Protein AF-R5LIQ8-F1 (afdb_monomer_lite)

Secondary structure (DSSP, 8-state):
-TTEEE-S-HHHHHHHHHHHHHTTTB-TT-S--SGGGBSSPHHHHHHS--TTSSEEEGGGGTHHHHHHH--

pLDDT: mean 89.29, std 16.49, range [49.78, 98.75]

Radius of gyration: 13.76 Å; chains: 1; bounding box: 28×26×39 Å

Structure (mmCIF, N/CA/C/O backbone):
data_AF-R5LIQ8-F1
#
_entry.id   AF-R5LIQ8-F1
#
loop_
_atom_site.group_PDB
_atom_site.id
_atom_site.type_symbol
_atom_site.label_atom_id
_atom_site.label_alt_id
_atom_site.label_comp_id
_atom_site.label_asym_id
_atom_site.label_entity_id
_atom_site.label_seq_id
_atom_site.pdbx_PDB_ins_code
_atom_site.Cartn_x
_atom_site.Cartn_y
_atom_site.Cartn_z
_atom_site.occupancy
_atom_site.B_iso_or_equiv
_atom_site.auth_seq_id
_atom_site.auth_comp_id
_atom_site.auth_asym_id
_atom_site.auth_atom_id
_atom_site.pdbx_PDB_model_num
ATOM 1 N N . MET A 1 1 ? -8.496 -8.635 2.934 1.00 82.50 1 MET A N 1
ATOM 2 C CA . MET A 1 1 ? -7.438 -9.348 3.686 1.00 82.50 1 MET A CA 1
ATOM 3 C C . MET A 1 1 ? -7.913 -9.523 5.127 1.00 82.50 1 MET A C 1
ATOM 5 O O . MET A 1 1 ? -8.405 -8.554 5.690 1.00 82.50 1 MET A O 1
ATOM 9 N N . LYS A 1 2 ? -7.863 -10.732 5.709 1.00 90.31 2 LYS A N 1
ATOM 10 C CA . LYS A 1 2 ? -8.383 -10.982 7.072 1.00 90.31 2 LYS A CA 1
ATOM 11 C C . LYS A 1 2 ? -7.610 -10.137 8.098 1.00 90.31 2 LYS A C 1
ATOM 13 O O . LYS A 1 2 ? -6.386 -10.137 8.057 1.00 90.31 2 LYS A O 1
ATOM 18 N N . GLY A 1 3 ? -8.314 -9.421 8.978 1.00 94.44 3 GLY A N 1
ATOM 19 C CA . GLY A 1 3 ? -7.714 -8.575 10.026 1.00 94.44 3 GLY A CA 1
ATOM 20 C C . GLY A 1 3 ? -7.374 -7.137 9.610 1.00 94.44 3 GLY A C 1
ATOM 21 O O . GLY A 1 3 ? -7.010 -6.333 10.463 1.00 94.44 3 GLY A O 1
ATOM 22 N N . PHE A 1 4 ? -7.544 -6.785 8.332 1.00 96.44 4 PHE A N 1
ATOM 23 C CA . PHE A 1 4 ? -7.239 -5.454 7.804 1.00 96.44 4 PHE A CA 1
ATOM 24 C C . PHE A 1 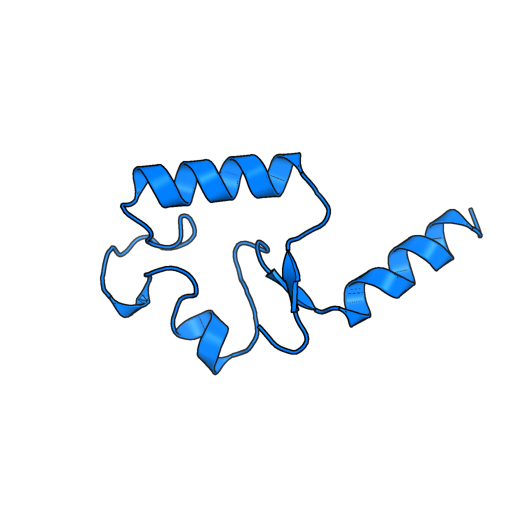4 ? -8.426 -4.863 7.054 1.00 96.44 4 PHE A C 1
ATOM 26 O O . PHE A 1 4 ? -9.228 -5.575 6.448 1.00 96.44 4 PHE A O 1
ATOM 33 N N . ARG A 1 5 ? -8.486 -3.536 7.037 1.00 95.38 5 ARG A N 1
ATOM 34 C CA . ARG A 1 5 ? -9.448 -2.740 6.274 1.00 95.38 5 ARG A CA 1
ATOM 35 C C . ARG A 1 5 ? -8.737 -1.606 5.549 1.00 95.38 5 ARG A C 1
ATOM 37 O O . ARG A 1 5 ? -7.613 -1.262 5.904 1.00 95.38 5 ARG A O 1
ATOM 44 N N . ILE A 1 6 ? -9.395 -1.017 4.558 1.00 96.88 6 ILE A N 1
ATOM 45 C CA . ILE A 1 6 ? -8.892 0.208 3.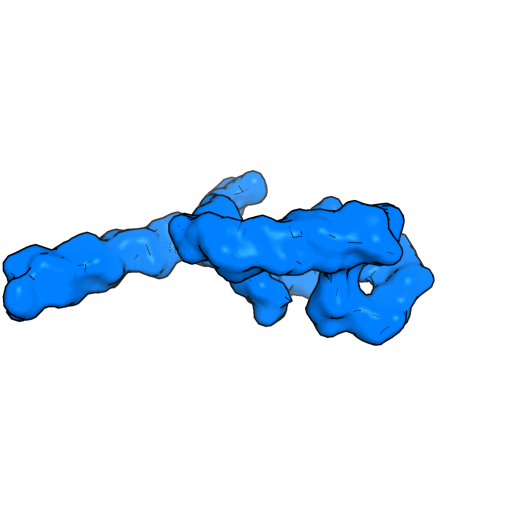930 1.00 96.88 6 ILE A CA 1
ATOM 46 C C . ILE A 1 6 ? -8.931 1.345 4.958 1.00 96.88 6 ILE A C 1
ATOM 48 O O . ILE A 1 6 ? -9.836 1.416 5.793 1.00 96.88 6 ILE A O 1
ATOM 52 N N . ASN A 1 7 ? -7.924 2.209 4.916 1.00 96.25 7 ASN A N 1
ATOM 53 C CA . ASN A 1 7 ? -7.828 3.380 5.771 1.00 96.25 7 ASN A CA 1
ATOM 54 C C . ASN A 1 7 ? -9.080 4.273 5.643 1.00 96.25 7 ASN A C 1
ATOM 56 O O . ASN A 1 7 ? -9.492 4.576 4.524 1.00 96.25 7 ASN A O 1
ATOM 60 N N . PRO A 1 8 ? -9.706 4.703 6.754 1.00 94.75 8 PRO A N 1
ATOM 61 C CA . PRO A 1 8 ? -10.895 5.554 6.697 1.00 94.75 8 PRO A CA 1
ATOM 62 C C . PRO A 1 8 ? -10.625 6.973 6.164 1.00 94.75 8 PRO A C 1
ATOM 64 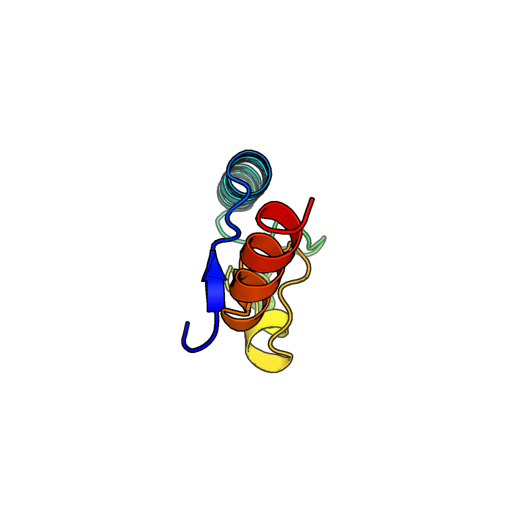O O . PRO A 1 8 ? -11.571 7.652 5.758 1.00 94.75 8 PRO A O 1
ATOM 67 N N . ASP A 1 9 ? -9.370 7.438 6.148 1.00 96.38 9 ASP A N 1
ATOM 68 C CA . ASP A 1 9 ? -9.011 8.728 5.554 1.00 96.38 9 ASP A CA 1
ATOM 69 C C . ASP A 1 9 ? -9.102 8.669 4.021 1.00 96.38 9 ASP A C 1
ATOM 71 O O . ASP A 1 9 ? -8.174 8.262 3.318 1.00 96.38 9 ASP A O 1
ATOM 75 N N . LYS A 1 10 ? -10.242 9.131 3.497 1.00 96.00 10 LYS A N 1
ATOM 76 C CA . LYS A 1 10 ? -10.538 9.153 2.059 1.00 96.00 10 LYS A CA 1
ATOM 77 C C . LYS A 1 10 ? -9.527 9.958 1.239 1.00 96.00 10 LYS A C 1
ATOM 79 O O . LYS A 1 10 ? -9.279 9.593 0.093 1.00 96.00 10 LYS A O 1
ATOM 84 N N . LYS A 1 11 ? -8.949 11.036 1.788 1.00 97.62 11 LYS A N 1
ATOM 85 C CA . LYS A 1 11 ? -7.970 11.858 1.053 1.00 97.62 11 LYS A CA 1
ATOM 86 C C . LYS A 1 11 ? -6.673 11.083 0.869 1.00 97.62 11 LYS A C 1
ATOM 88 O O . LYS A 1 11 ? -6.157 11.017 -0.243 1.00 97.62 11 LYS A O 1
ATOM 93 N N . LEU A 1 12 ? -6.195 10.449 1.939 1.00 97.31 12 LEU A N 1
ATOM 94 C CA . LEU A 1 12 ? -5.014 9.593 1.884 1.00 97.31 12 LEU A CA 1
ATOM 95 C C . LEU A 1 12 ? -5.223 8.413 0.927 1.00 97.31 12 LEU A C 1
ATOM 97 O O . LEU A 1 12 ? -4.366 8.151 0.085 1.00 97.31 12 LEU A O 1
ATOM 101 N N . VAL A 1 13 ? -6.371 7.733 1.016 1.00 98.50 13 VAL A N 1
ATOM 102 C CA . VAL A 1 13 ? -6.704 6.620 0.114 1.00 98.50 13 VAL A CA 1
ATOM 103 C C . VAL A 1 13 ? -6.705 7.073 -1.343 1.00 98.50 13 VAL A C 1
ATOM 105 O O . VAL A 1 13 ? -6.105 6.390 -2.164 1.00 98.50 13 VAL A O 1
ATOM 108 N N . SER A 1 14 ? -7.299 8.228 -1.662 1.00 98.50 14 SER A N 1
ATOM 109 C CA . SER A 1 14 ? -7.319 8.761 -3.032 1.00 98.50 14 SER A CA 1
ATOM 110 C C . SER A 1 14 ? -5.909 8.944 -3.595 1.00 98.50 14 SER A C 1
ATOM 112 O O . SER A 1 14 ? -5.614 8.448 -4.677 1.00 98.50 14 SER A O 1
ATOM 114 N N . VAL A 1 15 ? -5.008 9.572 -2.830 1.00 98.50 15 VAL A N 1
ATOM 115 C CA . VAL A 1 15 ? -3.612 9.790 -3.252 1.00 98.50 15 VAL A CA 1
ATOM 116 C C . VAL A 1 15 ? -2.876 8.465 -3.476 1.00 98.50 15 VAL A C 1
ATOM 118 O O . VAL A 1 15 ? -2.093 8.339 -4.417 1.00 98.50 15 VAL A O 1
ATOM 121 N N . ILE A 1 16 ? -3.124 7.456 -2.634 1.00 98.69 16 I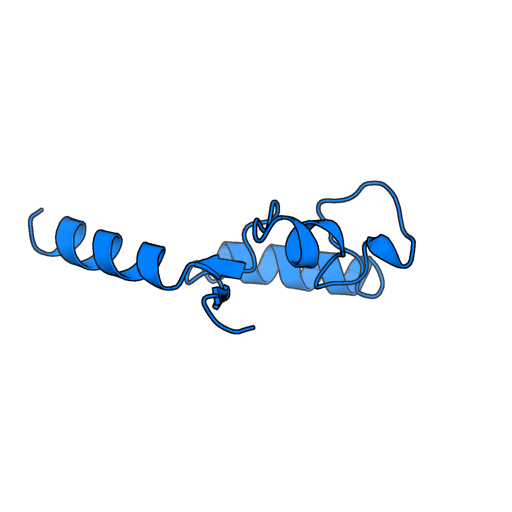LE A N 1
ATOM 122 C CA . ILE A 1 16 ? -2.496 6.139 -2.792 1.00 98.69 16 ILE A CA 1
ATOM 123 C C . ILE A 1 16 ? -3.049 5.408 -4.019 1.00 98.69 16 ILE A C 1
ATOM 125 O O . ILE A 1 16 ? -2.261 4.819 -4.753 1.00 98.69 16 ILE A O 1
ATOM 129 N N . MET A 1 17 ? -4.364 5.449 -4.254 1.00 98.56 17 MET A N 1
ATOM 130 C CA . MET A 1 17 ? -4.986 4.814 -5.422 1.00 98.56 17 MET A CA 1
ATOM 131 C C . MET A 1 17 ? -4.489 5.440 -6.728 1.00 98.56 17 MET A C 1
ATOM 133 O O . MET A 1 17 ? -4.052 4.710 -7.611 1.00 98.56 17 MET A O 1
ATOM 137 N N . GLU A 1 18 ? -4.420 6.772 -6.816 1.00 98.56 18 GLU A N 1
ATOM 138 C CA . GLU A 1 18 ? -3.805 7.449 -7.968 1.00 98.56 18 GLU A CA 1
ATOM 139 C C . GLU A 1 18 ? -2.338 7.039 -8.156 1.00 98.56 18 GLU A C 1
ATOM 141 O O . GLU A 1 18 ? -1.863 6.862 -9.276 1.00 98.56 18 GLU A O 1
ATOM 146 N N . GLY A 1 19 ? -1.594 6.893 -7.058 1.00 98.25 19 GLY A N 1
ATOM 147 C CA . GLY A 1 19 ? -0.208 6.443 -7.096 1.00 98.25 19 GLY A CA 1
ATOM 148 C C . GLY A 1 19 ? -0.052 4.997 -7.576 1.00 98.25 19 GLY A C 1
ATOM 149 O O . GLY A 1 19 ? 0.918 4.701 -8.270 1.00 98.25 19 GLY A O 1
ATOM 150 N N . LEU A 1 20 ? -0.997 4.116 -7.230 1.00 98.44 20 LEU A N 1
ATOM 151 C CA . LEU A 1 20 ? -1.063 2.742 -7.731 1.00 98.44 20 LEU A CA 1
ATOM 152 C C . LEU A 1 20 ? -1.352 2.722 -9.233 1.00 98.44 20 LEU A C 1
ATOM 154 O O . LEU A 1 20 ? -0.649 2.035 -9.966 1.00 98.44 20 LEU A O 1
ATOM 158 N N . GLU A 1 21 ? -2.329 3.503 -9.698 1.00 98.25 21 GLU A N 1
ATOM 159 C CA . GLU A 1 21 ? -2.663 3.614 -11.125 1.00 98.25 21 GLU A CA 1
ATOM 160 C C . GLU A 1 21 ? -1.473 4.124 -11.947 1.00 98.25 21 GLU A C 1
ATOM 162 O O . GLU A 1 21 ? -1.134 3.539 -12.970 1.00 98.25 21 GLU A O 1
ATOM 167 N N . ARG A 1 22 ? -0.768 5.160 -11.469 1.00 97.88 22 ARG A N 1
ATOM 168 C CA . ARG A 1 22 ? 0.422 5.710 -12.150 1.00 97.88 22 ARG A CA 1
ATOM 169 C C . ARG A 1 22 ? 1.626 4.765 -12.172 1.00 97.88 22 ARG A C 1
ATOM 171 O O . ARG A 1 22 ? 2.551 5.009 -12.940 1.00 97.88 22 ARG A O 1
ATOM 178 N N . LYS A 1 23 ? 1.657 3.757 -11.297 1.00 97.88 23 LYS A N 1
ATOM 179 C CA . LYS A 1 23 ? 2.730 2.755 -11.205 1.00 97.88 23 LYS A CA 1
ATOM 180 C C . LYS A 1 23 ? 2.278 1.371 -11.663 1.00 97.88 23 LYS A C 1
ATOM 182 O O . LYS A 1 23 ? 2.855 0.376 -11.229 1.00 97.88 23 LYS A O 1
ATOM 187 N N . ASP A 1 24 ? 1.235 1.287 -12.485 1.00 97.81 24 ASP A N 1
ATOM 188 C CA . ASP A 1 24 ? 0.743 0.021 -13.038 1.00 97.81 24 ASP A CA 1
ATOM 189 C C . ASP A 1 24 ? 0.480 -1.043 -11.950 1.00 97.81 24 ASP A C 1
ATOM 191 O O . ASP A 1 24 ? 0.841 -2.210 -12.077 1.00 97.81 24 ASP A O 1
ATOM 195 N N . GLY A 1 25 ? -0.102 -0.620 -10.821 1.00 98.19 25 GLY A N 1
ATOM 196 C CA . GLY A 1 25 ? -0.448 -1.483 -9.687 1.00 98.19 25 GLY A CA 1
ATOM 197 C C . GLY A 1 25 ? 0.644 -1.664 -8.624 1.00 98.19 25 GLY A C 1
ATOM 198 O O . GLY A 1 25 ? 0.376 -2.275 -7.587 1.00 98.19 25 GLY A O 1
ATOM 199 N N . HIS A 1 26 ? 1.845 -1.113 -8.811 1.00 98.75 26 HIS A N 1
ATOM 200 C CA . HIS A 1 26 ? 2.945 -1.213 -7.843 1.00 98.75 26 HIS A CA 1
ATOM 201 C C . HIS A 1 26 ? 2.843 -0.161 -6.725 1.00 98.75 26 HIS A C 1
ATOM 203 O O . HIS A 1 26 ? 2.426 0.973 -6.962 1.00 98.75 26 HIS A O 1
ATOM 209 N N . CYS A 1 27 ? 3.244 -0.501 -5.488 1.00 98.44 27 CYS A N 1
ATOM 210 C CA . CYS A 1 27 ? 3.080 0.381 -4.327 1.00 98.44 27 CYS A CA 1
ATOM 211 C C . CYS A 1 27 ? 3.711 1.752 -4.598 1.00 98.44 27 CYS A C 1
ATOM 213 O O . CYS A 1 27 ? 4.931 1.839 -4.788 1.00 98.44 27 CYS A O 1
ATOM 215 N N . PRO A 1 28 ? 2.951 2.857 -4.481 1.00 98.12 28 PRO A N 1
ATOM 216 C CA . PRO A 1 28 ? 3.503 4.197 -4.667 1.00 98.12 28 PRO A CA 1
ATOM 217 C C . PRO A 1 28 ? 4.628 4.510 -3.680 1.00 98.12 28 PRO A C 1
ATOM 219 O O . PRO A 1 28 ? 5.528 5.281 -4.003 1.00 98.12 28 PRO A O 1
ATOM 222 N N . CYS A 1 29 ? 4.625 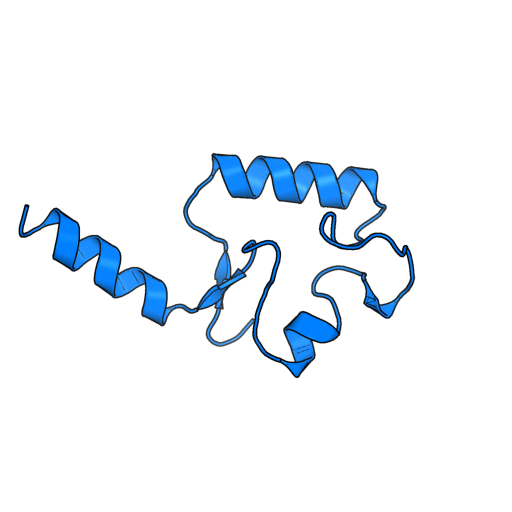3.834 -2.529 1.00 97.62 29 CYS A N 1
ATOM 223 C CA . CYS A 1 29 ? 5.621 3.920 -1.470 1.00 97.62 29 CYS A CA 1
ATOM 224 C C . CYS A 1 29 ? 6.991 3.293 -1.778 1.00 97.62 29 CYS A C 1
ATOM 226 O O . CYS A 1 29 ? 7.915 3.450 -0.981 1.00 97.62 29 CYS A O 1
ATOM 228 N N . ARG A 1 30 ? 7.130 2.539 -2.876 1.00 96.88 30 ARG A N 1
ATOM 229 C CA . ARG A 1 30 ? 8.376 1.860 -3.256 1.00 96.88 30 ARG A CA 1
ATOM 230 C C . ARG A 1 30 ? 9.053 2.566 -4.417 1.00 96.88 30 ARG A C 1
ATOM 232 O O . ARG A 1 30 ? 8.382 3.064 -5.313 1.00 96.88 30 ARG A O 1
ATOM 239 N N . ILE A 1 31 ? 10.381 2.605 -4.396 1.00 95.19 31 ILE A N 1
ATOM 240 C CA . ILE A 1 31 ? 11.172 3.165 -5.500 1.00 95.19 31 ILE A CA 1
ATOM 241 C C . ILE A 1 31 ? 11.225 2.167 -6.663 1.00 95.19 31 ILE A C 1
ATOM 243 O O . ILE A 1 31 ? 11.020 2.564 -7.805 1.00 95.19 31 ILE A O 1
ATOM 247 N N . ASN A 1 32 ? 11.435 0.883 -6.361 1.00 94.88 32 ASN A N 1
ATOM 248 C CA . ASN A 1 32 ? 11.509 -0.179 -7.361 1.00 94.88 32 ASN A CA 1
ATOM 249 C C . ASN A 1 32 ? 10.117 -0.568 -7.882 1.00 94.88 32 ASN A C 1
ATOM 251 O O . ASN A 1 32 ? 9.140 -0.584 -7.126 1.00 94.88 32 ASN A O 1
ATOM 255 N N . VAL A 1 33 ? 10.061 -0.909 -9.168 1.00 96.69 33 VAL A N 1
ATOM 256 C CA . VAL A 1 33 ? 8.884 -1.431 -9.869 1.00 96.69 33 VAL A CA 1
ATOM 257 C C . VAL A 1 33 ? 9.237 -2.846 -10.314 1.00 96.69 33 VAL A C 1
ATOM 259 O O . VAL A 1 33 ? 9.973 -3.032 -11.280 1.00 96.69 33 VAL A O 1
ATOM 262 N N . ASP A 1 34 ? 8.791 -3.818 -9.529 1.00 97.62 34 ASP A N 1
ATOM 263 C CA . ASP A 1 34 ? 9.017 -5.248 -9.718 1.00 97.62 34 ASP A CA 1
ATOM 264 C C . ASP A 1 34 ? 7.868 -6.024 -9.057 1.00 97.62 34 ASP A C 1
ATOM 266 O O . ASP A 1 34 ? 7.111 -5.458 -8.266 1.00 97.62 34 ASP A O 1
ATOM 270 N N . ASP A 1 35 ? 7.746 -7.319 -9.340 1.00 98.25 35 ASP A N 1
ATOM 271 C CA . ASP A 1 35 ? 6.610 -8.130 -8.884 1.00 98.25 35 ASP A CA 1
ATOM 272 C C . ASP A 1 35 ? 6.384 -8.083 -7.360 1.00 98.25 35 ASP A C 1
ATOM 274 O O . ASP A 1 35 ? 5.241 -8.149 -6.907 1.00 98.25 35 ASP A O 1
ATOM 278 N N . THR A 1 36 ? 7.439 -7.883 -6.558 1.00 98.31 36 THR A N 1
ATOM 279 C CA . THR A 1 36 ? 7.332 -7.822 -5.088 1.00 98.31 36 THR A CA 1
ATOM 280 C C . THR A 1 36 ? 6.630 -6.555 -4.601 1.00 98.31 36 THR A C 1
ATOM 282 O O . THR A 1 36 ? 6.165 -6.478 -3.454 1.00 98.31 36 THR A O 1
ATOM 285 N N . THR A 1 37 ? 6.556 -5.526 -5.453 1.00 98.50 37 THR A N 1
ATOM 286 C CA . THR A 1 37 ? 5.940 -4.242 -5.127 1.00 98.50 37 THR A CA 1
ATOM 287 C C . THR A 1 37 ? 4.505 -4.111 -5.629 1.00 98.50 37 THR A C 1
ATOM 289 O O . THR A 1 37 ? 3.840 -3.163 -5.202 1.00 98.50 37 THR A O 1
ATOM 292 N N . LEU A 1 38 ? 3.976 -5.060 -6.416 1.00 98.62 38 LEU A N 1
ATOM 293 C CA . LEU A 1 38 ? 2.555 -5.118 -6.797 1.00 98.62 38 LEU A CA 1
ATOM 294 C C . LEU A 1 38 ? 1.651 -5.118 -5.562 1.00 98.62 38 LEU A C 1
ATOM 296 O O . LEU A 1 38 ? 1.878 -5.857 -4.613 1.00 98.62 38 LEU A O 1
ATOM 300 N N . CYS A 1 39 ? 0.625 -4.268 -5.529 1.00 98.19 39 CYS A N 1
ATOM 301 C CA . CYS A 1 39 ? -0.248 -4.158 -4.363 1.00 98.19 39 CYS A CA 1
ATOM 302 C C . CYS A 1 39 ? -1.272 -5.311 -4.306 1.00 98.19 39 CYS A C 1
ATOM 304 O O . CYS A 1 39 ? -1.984 -5.523 -5.287 1.00 98.19 39 CYS A O 1
ATOM 306 N N . PRO A 1 40 ? -1.459 -5.990 -3.155 1.00 97.69 40 PRO A N 1
ATOM 307 C CA . PRO A 1 40 ? -0.735 -5.836 -1.889 1.00 97.69 40 PRO A CA 1
ATOM 308 C C . PRO A 1 40 ? 0.691 -6.403 -1.959 1.00 97.69 40 PRO A C 1
ATOM 310 O O . PRO A 1 40 ? 0.860 -7.581 -2.243 1.00 97.69 40 PRO A O 1
ATOM 313 N N . CYS A 1 41 ? 1.690 -5.571 -1.637 1.00 98.25 41 CYS A N 1
ATOM 314 C CA . CYS A 1 41 ? 3.102 -5.929 -1.796 1.00 98.25 41 CYS A CA 1
ATOM 315 C C . CYS A 1 41 ? 3.546 -7.031 -0.836 1.00 98.25 41 CYS A C 1
ATOM 317 O O . CYS A 1 41 ? 3.006 -7.165 0.268 1.00 98.25 41 CYS A O 1
ATOM 319 N N . ASP A 1 42 ? 4.592 -7.757 -1.225 1.00 98.25 42 ASP A N 1
ATOM 320 C CA . ASP A 1 42 ? 5.099 -8.914 -0.485 1.00 98.25 42 ASP A CA 1
ATOM 321 C C . ASP A 1 42 ? 5.476 -8.558 0.952 1.00 98.25 42 ASP A C 1
ATOM 323 O O . ASP A 1 42 ? 5.160 -9.294 1.882 1.00 98.25 42 ASP A O 1
ATOM 327 N N . GLU A 1 43 ? 6.084 -7.388 1.167 1.00 98.00 43 GLU A N 1
ATOM 328 C CA . GLU A 1 43 ? 6.421 -6.924 2.517 1.00 98.00 43 GLU A CA 1
ATOM 329 C C . GLU A 1 43 ? 5.170 -6.777 3.392 1.00 98.00 43 GLU A C 1
ATOM 331 O O . GLU A 1 43 ? 5.169 -7.220 4.537 1.00 98.00 43 GLU A O 1
ATOM 336 N N . PHE A 1 44 ? 4.071 -6.233 2.859 1.00 97.88 44 PHE A N 1
ATOM 337 C CA . PHE A 1 44 ? 2.823 -6.159 3.617 1.00 97.88 44 PHE A CA 1
ATOM 338 C C . PHE A 1 44 ? 2.240 -7.554 3.865 1.00 97.88 44 PHE A C 1
ATOM 340 O O . PHE A 1 44 ? 1.779 -7.846 4.970 1.00 97.88 44 PHE A O 1
ATOM 347 N N . VAL A 1 45 ? 2.269 -8.434 2.864 1.00 97.00 45 VAL A N 1
ATOM 348 C CA . VAL A 1 45 ? 1.773 -9.807 3.011 1.00 97.00 45 VAL A CA 1
ATOM 349 C C . VAL A 1 45 ? 2.570 -10.571 4.075 1.00 97.00 45 VAL A C 1
ATOM 351 O O . VAL A 1 45 ? 1.952 -11.295 4.861 1.00 97.00 45 VAL A O 1
ATOM 354 N N . ASN A 1 46 ? 3.885 -10.369 4.156 1.00 97.44 46 ASN A N 1
ATOM 355 C CA . ASN A 1 46 ? 4.787 -11.067 5.073 1.00 97.44 46 ASN A CA 1
ATOM 356 C C . ASN A 1 46 ? 4.804 -10.451 6.478 1.00 97.44 46 ASN A C 1
ATOM 358 O O . ASN A 1 46 ? 4.572 -11.154 7.459 1.00 97.44 46 ASN A O 1
ATOM 362 N N . GLU A 1 47 ? 5.025 -9.140 6.589 1.00 97.12 47 GLU A N 1
ATOM 363 C CA . GLU A 1 47 ? 5.183 -8.441 7.874 1.00 97.12 47 GLU A CA 1
ATOM 364 C C . GLU A 1 47 ? 3.848 -8.016 8.491 1.00 97.12 47 GLU A C 1
ATOM 366 O O . GLU A 1 47 ? 3.797 -7.630 9.656 1.00 97.12 47 GLU A O 1
ATOM 371 N N . LYS A 1 48 ? 2.754 -8.063 7.717 1.00 96.25 48 LYS A N 1
ATOM 372 C CA . LYS A 1 48 ? 1.424 -7.570 8.117 1.00 96.25 48 LYS A CA 1
ATOM 373 C C . LYS A 1 48 ? 1.407 -6.073 8.457 1.00 96.25 48 LYS A C 1
ATOM 375 O O . LYS A 1 48 ? 0.517 -5.603 9.162 1.00 96.25 48 LYS A O 1
ATOM 380 N N . ILE A 1 49 ? 2.343 -5.302 7.896 1.00 96.25 49 ILE A N 1
ATOM 381 C CA . ILE A 1 49 ? 2.441 -3.846 8.056 1.00 96.25 49 ILE A CA 1
ATOM 382 C C . ILE A 1 49 ? 2.390 -3.170 6.682 1.00 96.25 49 ILE A C 1
ATOM 384 O O . ILE A 1 49 ? 3.278 -3.330 5.850 1.00 96.25 49 ILE A O 1
ATOM 388 N N . CYS A 1 50 ? 1.348 -2.376 6.431 1.00 97.56 50 CYS A N 1
ATOM 389 C CA . CYS A 1 50 ? 1.226 -1.599 5.200 1.00 97.56 50 CYS A CA 1
ATOM 390 C C . CYS A 1 50 ? 1.883 -0.221 5.377 1.00 97.56 50 CYS A C 1
ATOM 392 O O . CYS A 1 50 ? 1.289 0.689 5.959 1.00 97.56 50 CYS A O 1
ATOM 394 N N . LYS A 1 51 ? 3.103 -0.038 4.857 1.00 97.44 51 LYS A N 1
ATOM 395 C CA . LYS A 1 51 ? 3.880 1.205 5.056 1.00 97.44 51 LYS A CA 1
ATOM 396 C C . LYS A 1 51 ? 3.252 2.450 4.419 1.00 97.44 51 LYS A C 1
ATOM 398 O O . LYS A 1 51 ? 3.408 3.542 4.956 1.00 97.44 51 LYS A O 1
ATOM 403 N N . CYS A 1 52 ? 2.493 2.302 3.328 1.00 97.81 52 CYS A N 1
ATOM 404 C CA . CYS A 1 52 ? 1.723 3.411 2.749 1.00 97.81 52 CYS A CA 1
ATOM 405 C C . CYS A 1 52 ? 0.417 3.705 3.502 1.00 97.81 52 CYS A C 1
ATOM 407 O O . CYS A 1 52 ? -0.252 4.682 3.189 1.00 97.81 52 CYS A O 1
ATOM 409 N N . LYS A 1 53 ? 0.056 2.876 4.492 1.00 96.94 53 LYS A N 1
ATOM 410 C CA . LYS A 1 53 ? -1.173 2.973 5.287 1.00 96.94 53 LYS A CA 1
ATOM 411 C C . LYS A 1 53 ? -2.462 2.857 4.472 1.00 96.94 53 LYS A C 1
ATOM 413 O O . LYS A 1 53 ? -3.489 3.325 4.948 1.00 96.94 53 LYS A O 1
ATOM 418 N N . LEU A 1 54 ? -2.443 2.226 3.292 1.00 98.06 54 LEU A N 1
ATOM 419 C CA . LEU A 1 54 ? -3.677 1.897 2.568 1.00 98.06 54 LEU A CA 1
ATOM 420 C C . LEU A 1 54 ? -4.522 0.898 3.358 1.00 98.06 54 LEU A C 1
ATOM 422 O O . LEU A 1 54 ? -5.726 1.085 3.500 1.00 98.06 54 LEU A O 1
ATOM 426 N N . TYR A 1 55 ? -3.873 -0.134 3.898 1.00 97.62 55 TYR A N 1
ATOM 427 C CA . TYR A 1 55 ? -4.489 -1.124 4.770 1.00 97.62 55 TYR A CA 1
ATOM 428 C C . TYR A 1 55 ? -4.101 -0.853 6.223 1.00 97.62 55 TYR A C 1
ATOM 430 O O . TYR A 1 55 ? -2.921 -0.725 6.542 1.00 97.62 55 TYR A O 1
ATOM 438 N N . VAL A 1 56 ? -5.087 -0.792 7.111 1.00 96.06 56 VAL A N 1
ATOM 439 C CA . VAL A 1 56 ? -4.895 -0.622 8.557 1.00 96.06 56 VAL A CA 1
ATOM 440 C C . VAL A 1 56 ? -5.545 -1.790 9.308 1.00 96.06 56 VAL A C 1
ATOM 442 O O . VAL A 1 56 ? -6.548 -2.327 8.819 1.00 96.06 56 VAL A O 1
ATOM 445 N N . PRO A 1 57 ? -5.000 -2.225 10.460 1.00 94.62 57 PRO A N 1
ATOM 446 C CA . PRO A 1 57 ? -5.629 -3.256 11.281 1.00 94.62 57 PRO A CA 1
ATOM 447 C C . PRO A 1 57 ? -7.058 -2.862 11.670 1.00 94.62 57 PRO A C 1
ATOM 449 O O . PRO A 1 57 ? -7.349 -1.688 11.899 1.00 94.62 57 PRO A O 1
ATOM 452 N N . ILE A 1 58 ? -7.967 -3.830 11.761 1.00 91.12 58 ILE A N 1
ATOM 453 C CA . ILE A 1 58 ? -9.352 -3.553 12.183 1.00 91.12 58 ILE A CA 1
ATOM 454 C C . ILE A 1 58 ? -9.387 -3.022 13.630 1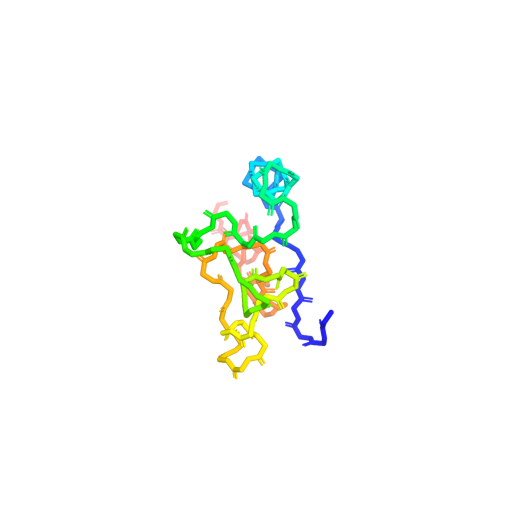.00 91.12 58 ILE A C 1
ATOM 456 O O . ILE A 1 58 ? -10.131 -2.085 13.906 1.00 91.12 58 ILE A O 1
ATOM 460 N N . GLU A 1 59 ? -8.499 -3.508 14.501 1.00 77.56 59 GLU A N 1
ATOM 461 C CA . GLU A 1 59 ? -8.349 -3.058 15.897 1.00 77.56 59 GLU A CA 1
ATOM 462 C C . GLU A 1 59 ? -7.976 -1.568 16.022 1.00 77.56 59 GLU A C 1
ATOM 464 O O . GLU A 1 59 ? -8.313 -0.907 17.001 1.00 77.56 59 GLU A O 1
ATOM 469 N N . SER A 1 60 ? -7.335 -0.973 15.006 1.00 60.22 60 SER A N 1
ATOM 470 C CA . SER A 1 60 ? -7.023 0.463 15.020 1.00 60.22 60 SER A CA 1
ATOM 471 C C . SER A 1 60 ? -8.245 1.351 14.721 1.00 60.22 60 SER A C 1
ATOM 473 O O . SER A 1 60 ? -8.109 2.571 14.595 1.00 60.22 60 SER A O 1
ATOM 475 N N . CYS A 1 61 ? -9.434 0.764 14.547 1.00 51.62 61 CYS A N 1
ATOM 476 C CA . CYS A 1 61 ? -10.686 1.496 14.393 1.00 51.62 61 CYS A CA 1
ATOM 477 C C . CYS A 1 61 ? -11.335 1.895 15.713 1.00 51.62 61 CYS A C 1
ATOM 479 O O . CYS A 1 61 ? -11.931 2.967 15.779 1.00 51.62 61 CYS A O 1
ATOM 481 N N . GLU A 1 62 ? -11.266 1.032 16.721 1.00 51.88 62 GLU A N 1
ATOM 482 C CA . GLU A 1 62 ? -12.074 1.170 17.938 1.00 51.88 62 GLU A CA 1
ATOM 483 C C . GLU A 1 62 ? -11.615 2.384 18.757 1.00 51.88 62 GLU A C 1
ATOM 485 O O . GLU A 1 62 ? -12.429 3.185 19.207 1.00 51.88 62 GLU A O 1
ATOM 490 N N . LYS A 1 63 ? -10.302 2.635 18.779 1.00 51.66 63 LYS A N 1
ATOM 491 C CA . LYS A 1 63 ? -9.692 3.727 19.553 1.00 51.66 63 LYS A CA 1
ATOM 492 C C . LYS A 1 63 ? -10.105 5.135 19.106 1.00 51.66 63 LYS A C 1
ATOM 494 O O . LYS A 1 63 ? -10.199 6.037 19.925 1.00 51.66 63 LYS A O 1
ATOM 499 N N . HIS A 1 64 ? -10.390 5.334 17.816 1.00 51.22 64 HIS A N 1
ATOM 500 C CA . HIS A 1 64 ? -10.801 6.652 17.312 1.00 51.22 64 HIS A CA 1
ATOM 501 C C . HIS A 1 64 ? -12.272 6.985 17.607 1.00 51.22 64 HIS A C 1
ATOM 503 O O . HIS A 1 64 ? -12.663 8.143 17.462 1.00 51.22 64 HIS A O 1
ATOM 509 N N . ILE A 1 65 ? -13.094 5.992 17.966 1.00 55.72 65 ILE A N 1
ATOM 510 C CA . ILE A 1 65 ? -14.468 6.228 18.429 1.00 55.72 65 ILE A CA 1
ATOM 511 C C . ILE A 1 65 ? -14.413 6.654 19.899 1.00 55.72 65 ILE A C 1
ATOM 513 O O . ILE A 1 65 ? -14.948 7.703 20.244 1.00 55.72 65 ILE A O 1
ATOM 517 N N . GLU A 1 66 ? -13.649 5.931 20.722 1.00 52.09 66 GLU A N 1
ATOM 518 C CA . GLU A 1 66 ? -13.496 6.233 22.151 1.00 52.09 66 GLU A CA 1
ATOM 519 C C . GLU A 1 66 ? -12.897 7.625 22.417 1.00 52.09 66 GLU A C 1
ATOM 521 O O . GLU A 1 66 ? -13.348 8.323 23.320 1.00 52.09 66 GLU A O 1
ATOM 526 N N . GLU A 1 67 ? -11.924 8.081 21.622 1.00 54.31 67 GLU A N 1
ATOM 527 C CA . GLU A 1 67 ? -11.338 9.422 21.790 1.00 54.31 67 GLU A CA 1
ATOM 528 C C . GLU A 1 67 ? -12.287 10.560 21.383 1.00 54.31 67 GLU A C 1
ATOM 530 O O . GLU A 1 67 ? -12.157 11.670 21.890 1.00 54.31 67 GLU A O 1
ATOM 535 N N . LYS A 1 68 ? -13.244 10.311 20.478 1.00 53.25 68 LYS A N 1
ATOM 536 C CA . LYS A 1 68 ? -14.224 11.325 20.048 1.00 53.25 68 LYS A CA 1
ATOM 537 C C . LYS A 1 68 ? -15.463 11.391 20.930 1.00 53.25 68 LYS A C 1
ATOM 539 O O . LYS A 1 68 ? -16.129 12.417 20.931 1.00 53.25 68 LYS A O 1
ATOM 544 N N . GLU A 1 69 ? -15.786 10.316 21.639 1.00 55.19 69 GLU A N 1
ATOM 545 C CA . GLU A 1 69 ? -16.905 10.286 22.587 1.00 55.19 69 GLU A CA 1
ATOM 546 C C . GLU A 1 69 ? -16.513 10.811 23.979 1.00 55.19 69 GLU A C 1
ATOM 548 O O . GLU A 1 69 ? -17.389 11.177 24.757 1.00 55.19 69 GLU A O 1
ATOM 553 N N . ASN A 1 70 ? -15.211 10.902 24.275 1.00 55.12 70 ASN A N 1
ATOM 554 C CA . ASN A 1 70 ? -14.674 11.388 25.552 1.00 55.12 70 ASN A CA 1
ATOM 555 C C . ASN A 1 70 ? -13.967 12.761 25.460 1.00 55.12 70 ASN A C 1
ATOM 557 O O . ASN A 1 70 ? -13.256 13.133 26.397 1.00 55.12 70 ASN A O 1
ATOM 561 N N . ALA A 1 71 ? -14.136 13.496 24.353 1.00 49.78 71 ALA A N 1
ATOM 562 C CA . ALA A 1 71 ? -13.571 14.832 24.118 1.00 49.78 71 ALA A CA 1
ATOM 563 C C . ALA A 1 71 ? -14.656 15.904 23.954 1.00 49.78 71 ALA A C 1
ATOM 565 O O . ALA A 1 71 ? -15.695 15.608 23.323 1.00 49.78 71 ALA A O 1
#

Sequence (71 aa):
MKGFRINPDKKLVSVIMEGLERKDGHCPCRINVDDTTLCPCDEFVNEKICKCKLYVPIESCEKHIEEKENA

Foldseek 3Di:
DPQKDFDPPPVLLVVQVVLCVVLVQFGSPDPDNDPQRRPVHVCCVVVVDDPSRRIDGPVVPVVVVVVVVVD